Protein AF-A0A8X7V9G6-F1 (afdb_monomer_lite)

Radius of gyration: 21.48 Å; chains: 1; bounding box: 46×24×66 Å

Secondary structure (DSSP, 8-state):
--SS--TTTSPPPPSSHHHHHHHHHHHHHHHHHHHHHHHHHHHHHHHHIIIIIHHHTT--S---S----THHHHHHHHHHHHHHHHHHHHHHHHHHHHHHHHS---

Organism: Brassica carinata (NCBI:txid52824)

InterPro domains:
  IPR009606 DESIGUAL/Modifying wall lignin-1/2 [PF06749] (1-85)
  IPR052222 Arabidopsis DESIGUAL [PTHR31769] (1-98)

pLDDT: mean 74.67, std 14.12, range [49.25, 94.88]

Sequence (106 aa):
MVASRCFCCGKALNPGGSRACAIMLFLICWVFFLIAEICLLAASIRNAYHTKYRKMWNIDDPPSCEVIRKGVFAAGASFALFTAIVSQFYYVCYSRARDDYKNPPY

Foldseek 3Di:
DVPDDPCVPDDPQPPDPLVVVLVVLVVLLVVLLVLLVVLVVVLVVVQCCVPPVCVVVPPVPDPPPPNPPVVSNVSSVVSVVVSVVSVVVSVVSVVVSVVCVVPPDD

Structure (mmCIF, N/CA/C/O backbone):
data_AF-A0A8X7V9G6-F1
#
_entry.id   AF-A0A8X7V9G6-F1
#
loop_
_atom_site.group_PDB
_atom_site.id
_atom_site.type_symbol
_atom_site.label_atom_id
_atom_site.label_alt_id
_atom_site.label_comp_id
_atom_site.label_asym_id
_atom_site.label_entity_id
_atom_site.label_seq_id
_atom_site.pdbx_PDB_ins_code
_atom_site.Cartn_x
_atom_site.Cartn_y
_atom_site.Cartn_z
_atom_site.occupancy
_atom_site.B_iso_or_equiv
_atom_site.auth_seq_id
_atom_site.auth_comp_id
_atom_site.auth_asym_id
_atom_site.auth_atom_id
_atom_site.pdbx_PDB_model_num
ATOM 1 N N . MET A 1 1 ? -6.570 -4.1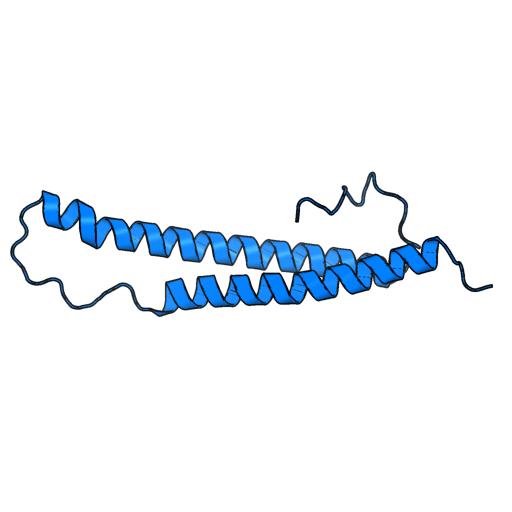07 -0.885 1.00 57.84 1 MET A N 1
ATOM 2 C CA . MET A 1 1 ? -7.355 -3.570 0.253 1.00 57.84 1 MET A CA 1
ATOM 3 C C . MET A 1 1 ? -8.724 -3.051 -0.198 1.00 57.84 1 MET A C 1
ATOM 5 O O . MET A 1 1 ? -9.042 -1.886 -0.023 1.00 57.84 1 MET A O 1
ATOM 9 N N . VAL A 1 2 ? -9.550 -3.925 -0.785 1.00 54.91 2 VAL A N 1
ATOM 10 C CA . VAL A 1 2 ? -10.904 -3.571 -1.271 1.00 54.91 2 VAL A CA 1
ATOM 11 C C . VAL A 1 2 ? -11.953 -3.664 -0.149 1.00 54.91 2 VAL A C 1
ATOM 13 O O . VAL A 1 2 ? -13.008 -3.046 -0.219 1.00 54.91 2 VAL A O 1
ATOM 16 N N . ALA A 1 3 ? -11.644 -4.394 0.929 1.00 52.50 3 ALA A N 1
ATOM 17 C CA . ALA A 1 3 ? -12.565 -4.628 2.041 1.00 52.50 3 ALA A CA 1
ATOM 18 C C . ALA A 1 3 ? -12.705 -3.439 3.015 1.00 52.50 3 ALA A C 1
ATOM 20 O O . ALA A 1 3 ? -13.695 -3.355 3.743 1.00 52.50 3 ALA A O 1
ATOM 21 N N . SER A 1 4 ? -11.746 -2.511 3.047 1.00 57.53 4 SER A N 1
ATOM 22 C CA . SER A 1 4 ? -11.809 -1.331 3.912 1.00 57.53 4 SER A CA 1
ATOM 23 C C . SER A 1 4 ? -12.680 -0.253 3.258 1.00 57.53 4 SER A C 1
ATOM 25 O O . SER A 1 4 ? -12.252 0.406 2.312 1.00 57.53 4 SER A O 1
ATOM 27 N N . ARG A 1 5 ? -13.913 -0.068 3.749 1.00 59.81 5 ARG A N 1
ATOM 28 C CA . ARG A 1 5 ? -14.764 1.090 3.401 1.00 59.81 5 ARG A CA 1
ATOM 29 C C . ARG A 1 5 ? -14.019 2.391 3.742 1.00 59.81 5 ARG A C 1
ATOM 31 O O . ARG A 1 5 ? -13.227 2.400 4.684 1.00 59.81 5 ARG A O 1
ATOM 38 N N . CYS A 1 6 ? -14.297 3.488 3.029 1.00 58.19 6 CYS A N 1
ATOM 39 C CA . CYS A 1 6 ? -13.745 4.808 3.356 1.00 58.19 6 CYS A CA 1
ATOM 40 C C . CYS A 1 6 ? -13.912 5.096 4.855 1.00 58.19 6 CYS A C 1
ATOM 42 O O . CYS A 1 6 ? -15.036 5.083 5.357 1.00 58.19 6 CYS A O 1
ATOM 44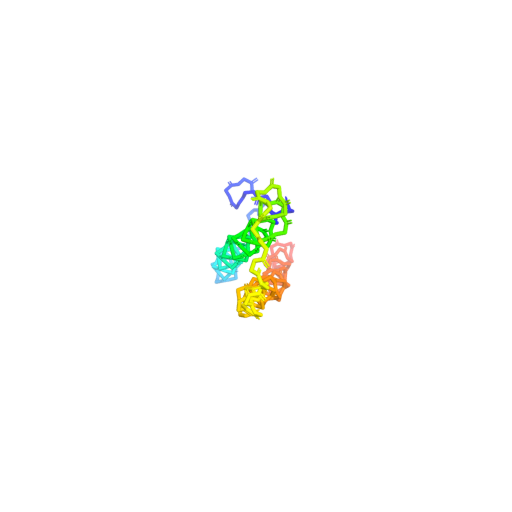 N N . PHE A 1 7 ? -12.819 5.409 5.557 1.00 58.38 7 PHE A N 1
ATOM 45 C CA . PHE A 1 7 ? -12.861 5.797 6.974 1.00 58.38 7 PHE A CA 1
ATOM 46 C C . PHE A 1 7 ? -13.700 7.070 7.227 1.00 58.38 7 PHE A C 1
ATOM 48 O O . PHE A 1 7 ? -14.035 7.345 8.376 1.00 58.38 7 PHE A O 1
ATOM 55 N N . CYS A 1 8 ? -14.063 7.814 6.169 1.00 53.97 8 CYS A N 1
ATOM 56 C CA . CYS A 1 8 ? -15.009 8.938 6.195 1.00 53.97 8 CYS A CA 1
ATOM 57 C C . CYS A 1 8 ? -16.494 8.534 6.092 1.00 53.97 8 CYS A C 1
ATOM 59 O O . CYS A 1 8 ? -17.345 9.316 6.494 1.00 53.97 8 CYS A O 1
ATOM 61 N N . CYS A 1 9 ? -16.825 7.349 5.562 1.00 49.25 9 CYS A N 1
ATOM 62 C CA . CYS A 1 9 ? -18.214 6.904 5.326 1.00 49.25 9 CYS A CA 1
ATOM 63 C C . CYS A 1 9 ? -18.540 5.540 5.971 1.00 49.25 9 CYS A C 1
ATOM 65 O O . CYS A 1 9 ? -19.606 4.974 5.733 1.00 49.25 9 CYS A O 1
ATOM 67 N N . GLY A 1 10 ? -17.608 4.964 6.736 1.00 57.88 10 GLY A N 1
ATOM 68 C CA . GLY A 1 10 ? -17.795 3.725 7.495 1.00 57.88 10 GLY A CA 1
ATOM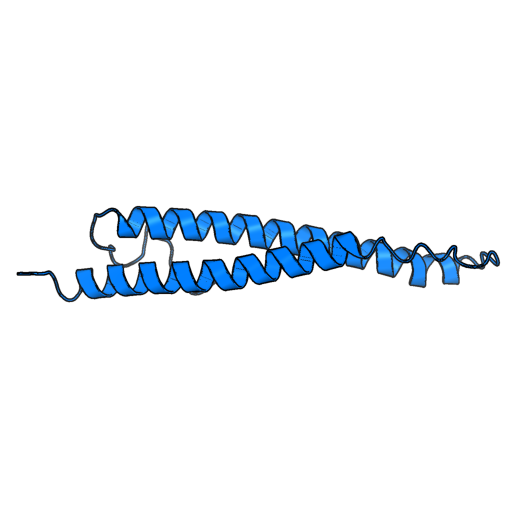 69 C C . GLY A 1 10 ? -18.325 3.980 8.908 1.00 57.88 10 GLY A C 1
ATOM 70 O O . GLY A 1 10 ? -18.243 5.099 9.409 1.00 57.88 10 GLY A O 1
ATOM 71 N N . LYS A 1 11 ? -18.847 2.933 9.572 1.00 54.69 11 LYS A N 1
ATOM 72 C CA . LYS A 1 11 ? -19.225 3.004 10.996 1.00 54.69 11 LYS A CA 1
ATOM 73 C C . LYS A 1 11 ? -18.054 3.571 11.801 1.00 54.69 11 LYS A C 1
ATOM 75 O O . LYS A 1 11 ? -16.930 3.098 11.632 1.00 54.69 11 LYS A O 1
ATOM 80 N N . ALA A 1 12 ? -18.324 4.583 12.625 1.00 55.69 12 ALA A N 1
ATOM 81 C CA . ALA A 1 12 ? -17.308 5.242 13.431 1.00 55.69 12 ALA A CA 1
ATOM 82 C C . ALA A 1 12 ? -16.574 4.193 14.278 1.00 55.69 12 ALA A C 1
ATOM 84 O O . ALA A 1 12 ? -17.189 3.519 15.096 1.00 55.69 12 ALA A O 1
ATOM 85 N N . LEU A 1 13 ? -15.270 4.015 14.045 1.00 61.69 13 LEU A N 1
ATOM 86 C CA . LEU A 1 13 ? -14.413 3.346 15.022 1.00 61.69 13 LEU A CA 1
ATOM 87 C C . LEU A 1 13 ? -14.369 4.245 16.259 1.00 61.69 13 LEU A C 1
ATOM 89 O O . LEU A 1 13 ? -14.351 5.472 16.099 1.00 61.69 13 LEU A O 1
ATOM 93 N N . ASN A 1 14 ? -14.323 3.653 17.456 1.00 58.03 14 ASN A N 1
ATOM 94 C CA . ASN A 1 14 ? -14.215 4.430 18.688 1.00 58.03 14 ASN A CA 1
ATOM 95 C C . ASN A 1 14 ? -13.081 5.468 18.566 1.00 58.03 14 ASN A C 1
ATOM 97 O O . ASN A 1 14 ? -11.982 5.127 18.103 1.00 58.03 14 ASN A O 1
ATOM 101 N N . PRO A 1 15 ? -13.334 6.743 18.915 1.00 57.06 15 PRO A N 1
ATOM 102 C CA . PRO A 1 15 ? -12.304 7.769 18.897 1.00 57.06 15 PRO A CA 1
ATOM 103 C C . PRO A 1 15 ? -11.204 7.381 19.893 1.00 57.06 15 PRO A C 1
ATOM 105 O O . PRO A 1 15 ? -11.435 7.309 21.094 1.00 57.06 15 PRO A O 1
ATOM 108 N N . GLY A 1 16 ? -10.010 7.075 19.384 1.00 64.62 16 GLY A N 1
ATOM 109 C CA . GLY A 1 16 ? -8.885 6.622 20.198 1.00 64.62 16 GLY A CA 1
ATOM 110 C C . GLY A 1 16 ? -7.650 6.271 19.367 1.00 64.62 16 GLY A C 1
ATOM 111 O O . GLY A 1 16 ? -7.692 6.254 18.132 1.00 64.62 16 GLY A O 1
ATOM 112 N N . GLY A 1 17 ? -6.541 5.959 20.048 1.00 67.31 17 GLY A N 1
ATOM 113 C CA . GLY A 1 17 ? -5.247 5.646 19.419 1.00 67.31 17 GLY A CA 1
ATOM 114 C C . GLY A 1 17 ? -5.293 4.472 18.433 1.00 67.31 17 GLY A C 1
ATOM 115 O O . GLY A 1 17 ? -4.555 4.462 17.449 1.00 67.31 17 GLY A O 1
ATOM 116 N N . SER A 1 18 ? -6.227 3.532 18.620 1.00 67.94 18 SER A N 1
ATOM 117 C CA . SER A 1 18 ? -6.422 2.386 17.722 1.00 67.94 18 SER A CA 1
ATOM 118 C C . SER A 1 18 ? -6.857 2.805 16.307 1.00 67.94 18 SER A C 1
ATOM 120 O O . SER A 1 18 ? -6.392 2.238 15.317 1.00 67.94 18 SER A O 1
ATOM 122 N N . ARG A 1 19 ? -7.663 3.873 16.175 1.00 72.56 19 ARG A N 1
ATOM 123 C CA . ARG A 1 19 ? -8.051 4.426 14.866 1.00 72.56 19 ARG A CA 1
ATOM 124 C C . ARG A 1 19 ? -6.856 5.051 14.147 1.00 72.56 19 ARG A C 1
ATOM 126 O O . ARG A 1 19 ? -6.674 4.809 12.956 1.00 72.56 19 ARG A O 1
ATOM 133 N N . ALA A 1 20 ? -6.043 5.833 14.858 1.00 76.19 20 ALA A N 1
ATOM 134 C CA . ALA A 1 20 ? -4.830 6.429 14.297 1.00 76.19 20 ALA A CA 1
ATOM 135 C C . ALA A 1 20 ? -3.827 5.344 13.864 1.00 76.19 20 ALA A C 1
ATOM 137 O O . ALA A 1 20 ? -3.287 5.414 12.762 1.00 76.19 20 ALA A O 1
ATOM 138 N N . CYS A 1 21 ? -3.664 4.296 14.679 1.00 77.19 21 CYS A N 1
ATOM 139 C CA . CYS A 1 21 ? -2.842 3.130 14.359 1.00 77.19 21 CYS A CA 1
ATOM 140 C C . 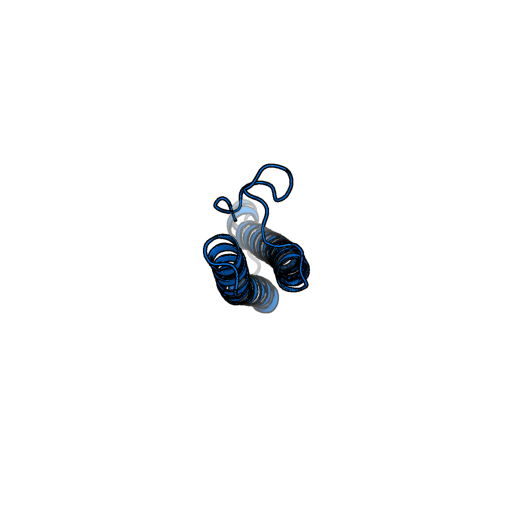CYS A 1 21 ? -3.333 2.413 13.090 1.00 77.19 21 CYS A C 1
ATOM 142 O O . CYS A 1 21 ? -2.549 2.174 12.174 1.00 77.19 21 CYS A O 1
ATOM 144 N N . ALA A 1 22 ? -4.639 2.145 12.977 1.00 76.81 22 ALA A N 1
ATOM 145 C CA . ALA A 1 22 ? -5.214 1.509 11.794 1.00 76.81 22 ALA A CA 1
ATOM 146 C C . ALA A 1 22 ? -5.023 2.355 10.521 1.00 76.81 22 ALA A C 1
ATOM 148 O O . ALA A 1 22 ? -4.694 1.809 9.470 1.00 76.81 22 ALA A O 1
ATOM 149 N N . ILE A 1 23 ? -5.185 3.681 10.599 1.00 80.62 23 ILE A N 1
ATOM 150 C CA . ILE A 1 23 ? -4.954 4.582 9.457 1.00 80.62 23 ILE A CA 1
ATOM 151 C C . ILE A 1 23 ? -3.471 4.592 9.064 1.00 80.62 23 ILE A C 1
ATOM 153 O O . ILE A 1 23 ? -3.154 4.483 7.882 1.00 80.62 23 ILE A O 1
ATOM 157 N N . MET A 1 24 ? -2.556 4.668 10.033 1.00 84.31 24 MET A N 1
ATOM 158 C CA . MET A 1 24 ? -1.117 4.641 9.764 1.00 84.31 24 MET A CA 1
ATOM 159 C C . MET A 1 24 ? -0.694 3.326 9.093 1.00 84.31 24 MET A C 1
ATOM 161 O O . MET A 1 24 ? -0.032 3.353 8.057 1.00 84.31 24 MET A O 1
ATOM 165 N N . LEU A 1 25 ? -1.131 2.181 9.628 1.00 84.94 25 LEU A N 1
ATOM 166 C CA . LEU A 1 25 ? -0.856 0.863 9.044 1.00 84.94 25 LEU A CA 1
ATOM 167 C C . LEU A 1 25 ? -1.452 0.726 7.639 1.00 84.94 25 LEU A C 1
ATOM 169 O O . LEU A 1 25 ? -0.819 0.151 6.756 1.00 84.94 25 LEU A O 1
ATOM 173 N N . PHE A 1 26 ? -2.639 1.292 7.406 1.00 84.06 26 PHE A N 1
ATOM 174 C CA . PHE A 1 26 ? -3.266 1.317 6.088 1.00 84.06 26 PHE A CA 1
ATOM 175 C C . PHE A 1 26 ? -2.418 2.085 5.066 1.00 84.06 26 PHE A C 1
ATOM 177 O O . PHE A 1 26 ? -2.175 1.580 3.970 1.00 84.06 26 PHE A O 1
ATOM 184 N N . LEU A 1 27 ? -1.933 3.278 5.424 1.00 87.50 27 LEU A N 1
ATOM 185 C CA . LEU A 1 27 ? -1.070 4.079 4.552 1.00 87.50 27 LEU A CA 1
ATOM 186 C C . LEU A 1 27 ? 0.259 3.369 4.263 1.00 87.50 27 LEU A C 1
ATOM 188 O O . LEU A 1 27 ? 0.668 3.294 3.107 1.00 87.50 27 LEU A O 1
ATOM 192 N N . ILE A 1 28 ? 0.896 2.787 5.283 1.00 88.50 28 ILE A N 1
ATOM 193 C CA . ILE A 1 28 ? 2.146 2.022 5.126 1.00 88.50 28 ILE A CA 1
ATOM 194 C C . ILE A 1 28 ? 1.944 0.830 4.182 1.00 88.50 28 ILE A C 1
ATOM 196 O O . ILE A 1 28 ? 2.754 0.601 3.285 1.00 88.50 28 ILE A O 1
ATOM 200 N N . CYS A 1 29 ? 0.841 0.100 4.345 1.00 88.81 29 CYS A N 1
ATOM 201 C CA . CYS A 1 29 ? 0.495 -1.037 3.497 1.00 88.81 29 CYS A CA 1
ATOM 202 C C . CYS A 1 29 ? 0.330 -0.615 2.025 1.00 88.81 29 CYS A C 1
ATOM 204 O O . CYS A 1 29 ? 0.833 -1.289 1.130 1.00 88.81 29 CYS A O 1
ATOM 206 N N . TRP A 1 30 ? -0.301 0.537 1.766 1.00 89.50 30 TRP A N 1
ATOM 207 C CA . TRP A 1 30 ? -0.401 1.100 0.415 1.00 89.50 30 TRP A CA 1
ATOM 208 C C . TRP A 1 30 ? 0.952 1.475 -0.182 1.00 89.50 30 TRP A C 1
ATOM 210 O O . TRP A 1 30 ? 1.199 1.180 -1.349 1.00 89.50 30 TRP A O 1
ATOM 220 N N . VAL A 1 31 ? 1.836 2.093 0.604 1.00 92.06 31 VAL A N 1
ATOM 221 C CA . VAL A 1 31 ? 3.183 2.449 0.140 1.00 92.06 31 VAL A CA 1
ATOM 222 C C . VAL A 1 31 ? 3.966 1.195 -0.253 1.00 92.06 31 VAL A C 1
ATOM 224 O O . VAL A 1 31 ? 4.510 1.142 -1.354 1.00 92.06 31 VAL A O 1
ATOM 227 N N . PHE A 1 32 ? 3.978 0.158 0.591 1.00 91.00 32 PHE A N 1
ATOM 228 C CA . PHE A 1 32 ? 4.661 -1.100 0.268 1.00 91.00 32 PHE A CA 1
ATOM 229 C C . PHE A 1 32 ? 4.063 -1.804 -0.948 1.00 91.00 32 PHE A C 1
ATOM 231 O O . PHE A 1 32 ? 4.816 -2.299 -1.786 1.00 91.00 32 PHE A O 1
ATOM 238 N N . PHE A 1 33 ? 2.737 -1.790 -1.091 1.00 90.19 33 PHE A N 1
ATOM 239 C CA . PHE A 1 33 ? 2.065 -2.372 -2.247 1.00 90.19 33 PHE A CA 1
ATOM 240 C C . PHE A 1 33 ? 2.466 -1.676 -3.555 1.00 90.19 33 PHE A C 1
ATOM 242 O O . PHE A 1 33 ? 2.840 -2.343 -4.515 1.00 90.19 33 PHE A O 1
ATOM 249 N N . LEU A 1 34 ? 2.458 -0.338 -3.585 1.00 93.31 34 LEU A N 1
ATOM 250 C CA . LEU A 1 34 ? 2.854 0.426 -4.773 1.00 93.31 34 LEU A CA 1
ATOM 251 C C . LEU A 1 34 ? 4.322 0.187 -5.144 1.00 93.31 34 LEU A C 1
ATOM 253 O O . LEU A 1 34 ? 4.636 0.020 -6.321 1.00 93.31 34 LEU A O 1
ATOM 257 N N . ILE A 1 35 ? 5.216 0.128 -4.153 1.00 92.50 35 ILE A N 1
ATOM 258 C CA . ILE A 1 35 ? 6.631 -0.191 -4.385 1.00 92.50 35 ILE A CA 1
ATOM 259 C C . ILE A 1 35 ? 6.770 -1.602 -4.969 1.00 92.50 35 ILE A C 1
ATOM 261 O O . ILE A 1 35 ? 7.485 -1.780 -5.955 1.00 92.50 35 ILE A O 1
ATOM 265 N N . ALA A 1 36 ? 6.070 -2.591 -4.404 1.00 93.50 36 ALA A N 1
ATOM 266 C CA . ALA A 1 36 ? 6.101 -3.968 -4.888 1.00 93.50 36 ALA A CA 1
ATOM 267 C C . ALA A 1 36 ? 5.649 -4.065 -6.353 1.00 93.50 36 ALA A C 1
ATOM 269 O O . ALA A 1 36 ? 6.373 -4.624 -7.176 1.00 93.50 36 ALA A O 1
ATOM 270 N N . GLU A 1 37 ? 4.507 -3.461 -6.691 1.00 92.94 37 GLU A N 1
ATOM 271 C CA . GLU A 1 37 ? 3.967 -3.434 -8.054 1.00 92.94 37 GLU A CA 1
ATOM 272 C C . GLU A 1 37 ? 4.942 -2.773 -9.037 1.00 92.94 37 GLU A C 1
ATOM 274 O O . GLU A 1 37 ? 5.249 -3.350 -10.078 1.00 92.94 37 GLU A O 1
ATOM 279 N N . ILE A 1 38 ? 5.507 -1.607 -8.699 1.00 93.38 38 ILE A N 1
ATOM 280 C CA . ILE A 1 38 ? 6.473 -0.911 -9.565 1.00 93.38 38 ILE A CA 1
ATOM 281 C C . ILE A 1 38 ? 7.734 -1.762 -9.770 1.00 93.38 38 ILE A C 1
ATOM 283 O O . ILE A 1 38 ? 8.204 -1.898 -10.902 1.00 93.38 38 ILE A O 1
ATOM 287 N N . CYS A 1 39 ? 8.278 -2.365 -8.706 1.00 91.00 39 CYS A N 1
ATOM 288 C CA . CYS A 1 39 ? 9.446 -3.240 -8.799 1.00 91.00 39 CYS A CA 1
ATOM 289 C C . CYS A 1 39 ? 9.167 -4.474 -9.668 1.00 91.00 39 CYS A C 1
ATOM 291 O O . CYS A 1 39 ? 9.981 -4.801 -10.533 1.00 91.00 39 CYS A O 1
ATOM 293 N N . LEU A 1 40 ? 8.023 -5.137 -9.481 1.00 89.81 40 LEU A N 1
ATOM 294 C CA . LEU A 1 40 ? 7.641 -6.327 -10.245 1.00 89.81 40 LEU A CA 1
ATOM 295 C C . LEU A 1 40 ? 7.345 -5.994 -11.712 1.00 89.81 40 LEU A C 1
ATOM 297 O O . LEU A 1 40 ? 7.818 -6.704 -12.601 1.00 89.81 40 LEU A O 1
ATOM 301 N N . LEU A 1 41 ? 6.644 -4.890 -11.988 1.00 90.50 41 LEU A N 1
ATOM 302 C CA . LEU A 1 41 ? 6.392 -4.410 -13.347 1.00 90.50 41 LEU A CA 1
ATOM 303 C C . LEU A 1 41 ? 7.701 -4.074 -14.058 1.00 90.50 41 LEU A C 1
ATOM 305 O O . LEU A 1 41 ? 7.948 -4.587 -15.150 1.00 90.50 41 LEU A O 1
ATOM 309 N N . ALA A 1 42 ? 8.580 -3.293 -13.425 1.00 87.31 42 ALA A N 1
ATOM 310 C CA . ALA A 1 42 ? 9.884 -2.951 -13.985 1.00 87.31 42 ALA A CA 1
ATOM 311 C C . ALA A 1 42 ? 10.732 -4.202 -14.267 1.00 87.31 42 ALA A C 1
ATOM 313 O O . ALA A 1 42 ? 11.384 -4.290 -15.312 1.00 87.31 42 ALA A O 1
ATOM 314 N N . ALA A 1 43 ? 10.697 -5.184 -13.365 1.00 84.44 43 ALA A N 1
ATOM 315 C CA . ALA A 1 43 ? 11.402 -6.445 -13.539 1.00 84.44 43 ALA A CA 1
ATOM 316 C C . ALA A 1 43 ? 10.810 -7.285 -14.688 1.00 84.44 43 ALA A C 1
ATOM 318 O O . ALA A 1 43 ? 11.562 -7.817 -15.506 1.00 84.44 43 ALA A O 1
ATOM 319 N N . SER A 1 44 ? 9.480 -7.343 -14.816 1.00 84.25 44 SER A N 1
ATOM 320 C CA . SER A 1 44 ? 8.793 -8.066 -15.895 1.00 84.25 44 SER A CA 1
ATOM 321 C C . S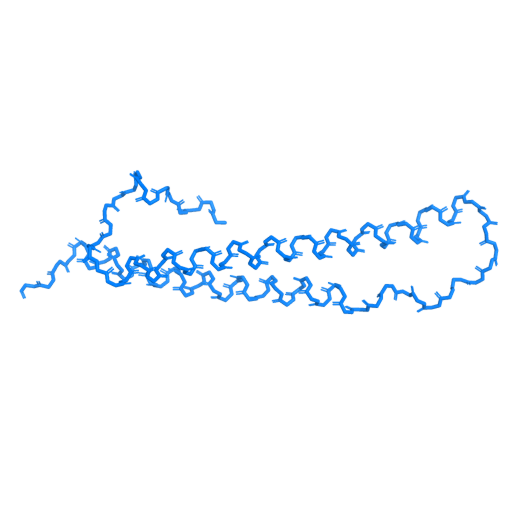ER A 1 44 ? 9.060 -7.459 -17.277 1.00 84.25 44 SER A C 1
ATOM 323 O O . SER A 1 44 ? 9.377 -8.186 -18.219 1.00 84.25 44 SER A O 1
ATOM 325 N N . ILE A 1 45 ? 9.013 -6.127 -17.387 1.00 82.94 45 ILE A N 1
ATOM 326 C CA . ILE A 1 45 ? 9.223 -5.389 -18.633 1.00 82.94 45 ILE A CA 1
ATOM 327 C C . ILE A 1 45 ? 10.643 -5.632 -19.134 1.00 82.94 45 ILE A C 1
ATOM 329 O O . ILE A 1 45 ? 10.844 -6.023 -20.284 1.00 82.94 45 ILE A O 1
ATOM 333 N N . ARG A 1 46 ? 11.640 -5.482 -18.255 1.00 74.56 46 ARG A N 1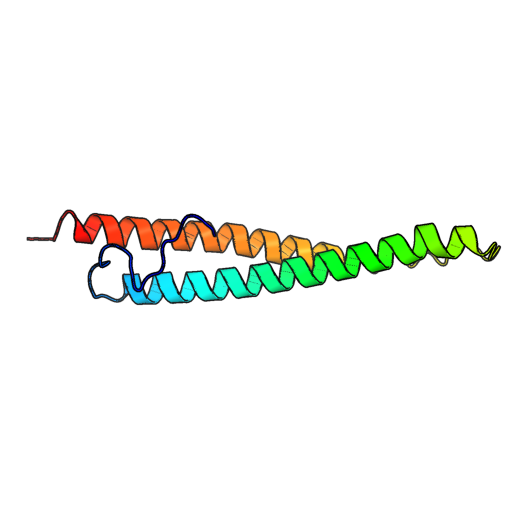
ATOM 334 C CA . ARG A 1 46 ? 13.031 -5.784 -18.605 1.00 74.56 46 ARG A CA 1
ATOM 335 C C . ARG A 1 46 ? 13.187 -7.254 -19.015 1.00 74.56 46 ARG A C 1
ATOM 337 O O . ARG A 1 46 ? 13.892 -7.532 -19.980 1.00 74.56 46 ARG A O 1
ATOM 344 N N . ASN A 1 47 ? 12.496 -8.189 -18.355 1.00 73.06 47 ASN A N 1
ATOM 345 C CA . ASN A 1 47 ? 12.588 -9.620 -18.674 1.00 73.06 47 ASN A CA 1
ATOM 346 C C . ASN A 1 47 ? 12.016 -9.936 -20.071 1.00 73.06 47 ASN A C 1
ATOM 348 O O . ASN A 1 47 ? 12.584 -10.726 -20.829 1.00 73.06 47 ASN A O 1
ATOM 352 N N . ALA A 1 48 ? 10.924 -9.269 -20.449 1.00 69.62 48 ALA A N 1
ATOM 353 C CA . ALA A 1 48 ? 10.326 -9.372 -21.777 1.00 69.62 48 ALA A CA 1
ATOM 354 C C . ALA A 1 48 ? 11.193 -8.720 -22.870 1.00 69.62 48 ALA A C 1
ATOM 356 O O . ALA A 1 48 ? 11.309 -9.266 -23.969 1.00 69.62 48 ALA A O 1
ATOM 357 N N . TYR A 1 49 ? 11.857 -7.595 -22.580 1.00 64.19 49 TYR A N 1
ATOM 358 C CA . TYR A 1 49 ? 12.772 -6.954 -23.531 1.00 64.19 49 TYR A CA 1
ATOM 359 C C . TYR A 1 49 ? 13.958 -7.852 -23.906 1.00 64.19 49 TYR A C 1
ATOM 361 O O . TYR A 1 49 ? 14.280 -7.977 -25.090 1.00 64.19 49 TYR A O 1
ATOM 369 N N . HIS A 1 50 ? 14.560 -8.541 -22.933 1.00 62.03 50 HIS A N 1
ATOM 370 C CA . HIS A 1 50 ? 15.675 -9.458 -23.197 1.00 62.03 50 HIS A CA 1
ATOM 371 C C . HIS A 1 50 ? 15.270 -10.700 -24.006 1.00 62.03 50 HIS A C 1
ATOM 373 O O . HIS A 1 50 ? 16.084 -11.214 -24.769 1.00 62.03 50 HIS A O 1
ATOM 379 N N . THR A 1 51 ? 14.029 -11.176 -23.873 1.00 63.97 51 THR A N 1
ATOM 380 C CA . THR A 1 51 ? 13.575 -12.432 -24.495 1.00 63.97 51 THR A CA 1
ATOM 381 C C . THR A 1 51 ? 12.869 -12.241 -25.837 1.00 63.97 51 THR A C 1
ATOM 383 O O . THR A 1 51 ? 13.089 -13.039 -26.745 1.00 63.97 51 THR A O 1
ATOM 386 N N . LYS A 1 52 ? 12.033 -11.203 -25.990 1.00 58.78 52 LYS A N 1
ATOM 387 C CA . LYS A 1 52 ? 11.194 -11.010 -27.186 1.00 58.78 52 LYS A CA 1
ATOM 388 C C . LYS A 1 52 ? 11.832 -10.109 -28.240 1.00 58.78 52 LYS A C 1
ATOM 390 O O . LYS A 1 52 ? 11.786 -10.439 -29.418 1.00 58.78 52 LYS A O 1
ATOM 395 N N . TYR A 1 53 ? 12.433 -8.990 -27.830 1.00 55.97 53 TYR A N 1
ATOM 396 C CA . TYR A 1 53 ? 13.004 -8.035 -28.784 1.00 55.97 53 TYR A CA 1
ATOM 397 C C . TYR A 1 53 ? 14.342 -8.546 -29.323 1.00 55.97 53 TYR A C 1
ATOM 399 O O . TYR A 1 53 ? 14.496 -8.642 -30.531 1.00 55.97 53 TYR A O 1
ATOM 407 N N . ARG A 1 54 ? 15.270 -9.004 -28.472 1.00 58.84 54 ARG A N 1
ATOM 408 C CA . ARG A 1 54 ? 16.586 -9.501 -28.933 1.00 58.84 54 ARG A CA 1
ATOM 409 C C . ARG A 1 54 ? 16.495 -10.664 -29.936 1.00 58.84 54 ARG A C 1
ATOM 411 O O . ARG A 1 54 ? 17.239 -10.679 -30.908 1.00 58.84 54 ARG A O 1
ATOM 418 N N . LYS A 1 55 ? 15.548 -11.590 -29.738 1.00 58.53 55 LYS A N 1
ATOM 419 C CA . LYS A 1 55 ? 15.296 -12.730 -30.642 1.00 58.53 55 LYS A CA 1
ATOM 420 C C . LYS A 1 55 ? 14.686 -12.315 -31.987 1.00 58.53 55 LYS A C 1
ATOM 422 O O . LYS A 1 55 ? 14.870 -13.015 -32.970 1.00 58.53 55 LYS A O 1
ATOM 427 N N . MET A 1 56 ? 13.954 -11.199 -32.026 1.00 60.06 56 MET A N 1
ATOM 428 C CA . MET A 1 56 ? 13.333 -10.667 -33.244 1.00 60.06 56 MET A CA 1
ATOM 429 C C . MET A 1 56 ? 14.337 -9.922 -34.141 1.00 60.06 56 MET A C 1
ATOM 431 O O . MET A 1 56 ? 14.119 -9.843 -35.344 1.00 60.06 56 MET A O 1
ATOM 435 N N . TRP A 1 57 ? 15.437 -9.410 -33.575 1.00 61.59 57 TRP A N 1
ATOM 436 C CA . TRP A 1 57 ? 16.461 -8.640 -34.296 1.00 61.59 57 TRP A CA 1
ATOM 437 C C . TRP A 1 57 ? 17.714 -9.453 -34.700 1.00 61.59 57 TRP A C 1
ATOM 439 O O . TRP A 1 57 ? 18.682 -8.836 -35.125 1.00 61.59 57 TRP A O 1
ATOM 449 N N . ASN A 1 58 ? 17.722 -10.795 -34.584 1.00 58.03 58 ASN A N 1
ATOM 450 C CA . ASN A 1 58 ? 18.846 -11.680 -34.980 1.00 58.03 58 ASN A CA 1
ATOM 451 C C . ASN A 1 58 ? 20.243 -11.182 -34.537 1.00 58.03 58 ASN A C 1
ATOM 453 O O . ASN A 1 58 ? 21.201 -11.185 -35.302 1.00 58.03 58 ASN A O 1
ATOM 457 N N . ILE A 1 59 ? 20.361 -10.719 -33.291 1.00 65.31 59 ILE A N 1
ATOM 458 C CA . ILE A 1 59 ? 21.658 -10.367 -32.703 1.00 65.31 59 ILE A CA 1
ATOM 459 C C . ILE A 1 59 ? 22.278 -11.669 -32.171 1.00 65.31 59 ILE A C 1
ATOM 461 O O . ILE A 1 59 ? 21.832 -12.170 -31.138 1.00 65.31 59 ILE A O 1
ATOM 465 N N . ASP A 1 60 ? 23.257 -12.218 -32.900 1.00 59.19 60 ASP A N 1
ATOM 466 C CA . ASP A 1 60 ? 23.926 -13.514 -32.655 1.00 59.19 60 ASP A CA 1
ATOM 467 C C . ASP A 1 60 ? 24.949 -13.511 -31.497 1.00 59.19 60 ASP A C 1
ATOM 469 O O . ASP A 1 60 ? 25.559 -14.540 -31.198 1.00 59.19 60 ASP A O 1
ATOM 473 N N . ASP A 1 61 ? 25.138 -12.388 -30.799 1.00 61.59 61 ASP A N 1
ATOM 474 C CA . ASP A 1 61 ? 25.998 -12.356 -29.615 1.00 61.59 61 ASP A CA 1
ATOM 475 C C . ASP A 1 61 ? 25.363 -13.147 -28.457 1.00 61.59 61 ASP A C 1
ATOM 477 O O . ASP A 1 61 ? 24.185 -12.923 -28.127 1.00 61.59 61 ASP A O 1
ATOM 481 N N . PRO A 1 62 ? 26.119 -14.041 -27.782 1.00 59.12 62 PRO A N 1
ATOM 482 C CA . PRO A 1 62 ? 25.596 -14.795 -26.654 1.00 59.12 62 PRO A CA 1
ATOM 483 C C . PRO A 1 62 ? 25.039 -13.809 -25.622 1.00 59.12 62 PRO A C 1
ATOM 485 O O . PRO A 1 62 ? 25.690 -12.802 -25.316 1.00 59.12 62 PRO A O 1
ATOM 488 N N . PRO A 1 63 ? 23.826 -14.034 -25.083 1.00 58.75 63 PRO A N 1
ATOM 489 C CA . PRO A 1 63 ? 23.309 -13.162 -24.046 1.00 58.75 63 PRO A CA 1
ATOM 490 C C . PRO A 1 63 ? 24.312 -13.180 -22.894 1.00 58.75 63 PRO A C 1
ATOM 492 O O . PRO A 1 63 ? 24.508 -14.219 -22.267 1.00 58.75 63 PRO A O 1
ATOM 495 N N . SER A 1 64 ? 24.962 -12.040 -22.626 1.00 53.56 64 SER A N 1
ATOM 496 C CA . SER A 1 64 ? 25.677 -11.840 -21.366 1.00 53.56 64 SER A CA 1
ATOM 497 C C . SER A 1 64 ? 24.731 -12.300 -20.262 1.00 53.56 64 SER A C 1
ATOM 499 O O . SER A 1 64 ? 23.579 -11.856 -20.223 1.00 53.56 64 SER A O 1
ATOM 501 N N . CYS A 1 65 ? 25.179 -13.222 -19.410 1.00 56.56 65 CYS A N 1
ATOM 502 C CA . CYS A 1 65 ? 24.405 -13.826 -18.322 1.00 56.56 65 CYS A CA 1
ATOM 503 C C . CYS A 1 65 ? 23.958 -12.817 -17.239 1.00 56.56 65 CYS A C 1
ATOM 505 O O . CYS A 1 65 ? 23.640 -13.205 -16.116 1.00 56.56 65 CYS A O 1
ATOM 507 N N . GLU A 1 66 ? 23.870 -11.529 -17.563 1.00 53.69 66 GLU A N 1
ATOM 508 C CA . GLU A 1 66 ? 23.047 -10.532 -16.892 1.00 53.69 66 GLU A CA 1
ATOM 509 C C . GLU A 1 66 ? 21.562 -10.780 -17.196 1.00 53.69 66 GLU A C 1
ATOM 511 O O . GLU A 1 66 ? 20.830 -9.935 -17.712 1.00 53.69 66 GLU A O 1
ATOM 516 N N . VAL A 1 67 ? 21.071 -11.958 -16.803 1.00 55.94 67 VAL A N 1
ATOM 517 C CA . VAL A 1 67 ? 19.686 -12.040 -16.342 1.00 55.94 67 VAL A CA 1
ATOM 518 C C . VAL A 1 67 ? 19.534 -10.961 -15.271 1.00 55.94 67 VAL A C 1
ATOM 520 O O . VAL A 1 67 ? 20.384 -10.855 -14.384 1.00 55.94 67 VAL A O 1
ATOM 523 N N . ILE A 1 68 ? 18.516 -10.108 -15.406 1.00 53.66 68 ILE A N 1
ATOM 524 C CA . ILE A 1 68 ? 18.242 -8.965 -14.522 1.00 53.66 68 ILE A CA 1
ATOM 525 C C . ILE A 1 68 ? 18.641 -9.315 -13.098 1.00 53.66 68 ILE A C 1
ATOM 527 O O . ILE A 1 68 ? 18.169 -10.320 -12.561 1.00 53.66 68 ILE A O 1
ATOM 531 N N . ARG A 1 69 ? 19.529 -8.502 -12.512 1.00 57.69 69 ARG A N 1
ATOM 532 C CA . ARG A 1 69 ? 20.045 -8.682 -11.153 1.00 57.69 69 ARG A CA 1
ATOM 533 C C . ARG A 1 69 ? 18.881 -9.119 -10.266 1.00 57.69 69 ARG A C 1
ATOM 535 O O . ARG A 1 69 ? 17.947 -8.339 -10.064 1.00 57.69 69 ARG A O 1
ATOM 542 N N . LYS A 1 70 ? 18.927 -10.371 -9.780 1.00 61.84 70 LYS A N 1
ATOM 543 C CA . LYS A 1 70 ? 17.861 -11.056 -9.012 1.00 61.84 70 LYS A CA 1
ATOM 544 C C . LYS A 1 70 ? 17.243 -10.175 -7.913 1.00 61.84 70 LYS A C 1
ATOM 546 O O . LYS A 1 70 ? 16.111 -10.396 -7.502 1.00 61.84 70 LYS A O 1
ATOM 551 N N . GLY A 1 71 ? 17.976 -9.147 -7.487 1.00 73.75 71 GLY A N 1
ATOM 552 C CA . GLY A 1 71 ? 17.557 -8.094 -6.576 1.00 73.75 71 GLY A CA 1
ATOM 553 C C . GLY A 1 71 ? 16.228 -7.404 -6.897 1.00 73.75 71 GLY A C 1
ATOM 554 O O . GLY A 1 71 ? 15.476 -7.210 -5.957 1.00 73.75 71 GLY A O 1
ATOM 555 N N . VAL A 1 72 ? 15.877 -7.051 -8.145 1.00 83.19 72 VAL A N 1
ATOM 556 C CA . VAL A 1 72 ? 14.628 -6.270 -8.375 1.00 83.19 72 VAL A CA 1
ATOM 557 C C . VAL A 1 72 ? 13.373 -7.135 -8.206 1.00 83.19 72 VAL A C 1
ATOM 559 O O . VAL A 1 72 ? 12.414 -6.706 -7.568 1.00 83.19 72 VAL A O 1
ATOM 562 N N . PHE A 1 73 ? 13.403 -8.380 -8.693 1.00 86.38 73 PHE A N 1
ATOM 563 C CA . PHE A 1 73 ? 12.346 -9.358 -8.412 1.00 86.38 73 PHE A CA 1
ATOM 564 C C . PHE A 1 73 ? 12.290 -9.710 -6.922 1.00 86.38 73 PHE A C 1
ATOM 566 O O . PHE A 1 73 ? 11.207 -9.747 -6.347 1.00 86.38 73 PHE A O 1
ATOM 573 N N . ALA A 1 74 ? 13.446 -9.920 -6.284 1.00 88.94 74 ALA A N 1
ATOM 574 C CA . ALA A 1 74 ? 13.513 -10.217 -4.855 1.00 88.94 74 ALA A CA 1
ATOM 575 C C . ALA A 1 74 ? 13.000 -9.054 -3.989 1.00 88.94 74 ALA A C 1
ATOM 577 O O . ALA A 1 74 ? 12.304 -9.296 -3.009 1.00 88.94 74 ALA A O 1
ATOM 578 N N . ALA A 1 75 ? 13.290 -7.807 -4.367 1.00 90.25 75 ALA A N 1
ATOM 579 C CA . ALA A 1 75 ? 12.775 -6.614 -3.703 1.00 90.25 75 ALA A CA 1
ATOM 580 C C . ALA A 1 75 ? 11.257 -6.487 -3.881 1.00 90.25 75 ALA A C 1
ATOM 582 O O . ALA A 1 75 ? 10.541 -6.276 -2.910 1.00 90.25 75 ALA A O 1
ATOM 583 N N . GLY A 1 76 ? 10.743 -6.683 -5.100 1.00 91.31 76 GLY A N 1
ATOM 584 C CA . GLY A 1 76 ? 9.297 -6.711 -5.335 1.00 91.31 76 GLY A CA 1
ATOM 585 C C . GLY A 1 76 ? 8.594 -7.779 -4.489 1.00 91.31 76 GLY A C 1
ATOM 586 O O . GLY A 1 76 ? 7.594 -7.497 -3.832 1.00 91.31 76 GLY A O 1
ATOM 587 N N . ALA A 1 77 ? 9.168 -8.985 -4.426 1.00 92.88 77 ALA A N 1
ATOM 588 C CA . ALA A 1 77 ? 8.655 -10.075 -3.602 1.00 92.88 77 ALA A CA 1
ATOM 589 C C . ALA A 1 77 ? 8.724 -9.770 -2.094 1.00 92.88 77 ALA A C 1
ATOM 591 O O . ALA A 1 77 ? 7.772 -10.061 -1.372 1.00 92.88 77 ALA A O 1
ATOM 592 N N . SER A 1 78 ? 9.806 -9.159 -1.600 1.00 94.88 78 SER A N 1
ATOM 593 C CA . SER A 1 78 ? 9.933 -8.821 -0.177 1.00 94.88 78 SER A CA 1
ATOM 594 C C . SER A 1 78 ? 8.947 -7.732 0.248 1.00 94.88 78 SER A C 1
ATOM 596 O O . SER A 1 78 ? 8.291 -7.882 1.278 1.00 94.88 78 SER A O 1
ATOM 598 N N . PHE A 1 79 ? 8.756 -6.683 -0.558 1.00 93.56 79 PHE A N 1
ATOM 599 C CA . PHE A 1 79 ? 7.741 -5.659 -0.287 1.00 93.56 79 PHE A CA 1
ATOM 600 C C . PHE A 1 79 ? 6.316 -6.217 -0.366 1.00 93.56 79 PHE A C 1
ATOM 602 O O . PHE A 1 79 ? 5.469 -5.828 0.441 1.00 93.56 79 PHE A O 1
ATOM 609 N N . ALA A 1 80 ? 6.051 -7.179 -1.256 1.00 93.81 80 ALA A N 1
ATOM 610 C CA . ALA A 1 80 ? 4.776 -7.892 -1.276 1.00 93.81 80 ALA A CA 1
ATOM 611 C C . ALA A 1 80 ? 4.549 -8.695 0.021 1.00 93.81 80 ALA A C 1
ATOM 613 O O . ALA A 1 80 ? 3.466 -8.625 0.606 1.00 93.81 80 ALA A O 1
ATOM 614 N N . LEU A 1 81 ? 5.575 -9.392 0.529 1.00 94.44 81 LEU A N 1
ATOM 615 C CA . LEU A 1 81 ? 5.493 -10.093 1.816 1.00 94.44 81 LEU A CA 1
ATOM 616 C C . LEU A 1 81 ? 5.279 -9.130 2.989 1.00 94.44 81 LEU A C 1
ATOM 618 O O . LEU A 1 81 ? 4.415 -9.377 3.829 1.00 94.44 81 LEU A O 1
ATOM 622 N N . PHE A 1 82 ? 6.000 -8.009 3.038 1.00 92.94 82 PHE A N 1
ATOM 623 C CA . PHE A 1 82 ? 5.780 -6.996 4.074 1.00 92.94 82 PHE A CA 1
ATOM 624 C C . PHE A 1 82 ? 4.378 -6.398 4.008 1.00 92.94 82 PHE A C 1
ATOM 626 O O . PHE A 1 82 ? 3.747 -6.217 5.046 1.00 92.94 82 PHE A O 1
ATOM 633 N N . THR A 1 83 ? 3.850 -6.164 2.806 1.00 92.75 83 THR A N 1
ATOM 634 C CA . THR A 1 83 ? 2.458 -5.739 2.610 1.00 92.75 83 THR A CA 1
ATOM 635 C C . THR A 1 83 ? 1.491 -6.759 3.218 1.00 92.75 83 THR A C 1
ATOM 637 O O . THR A 1 83 ? 0.592 -6.379 3.968 1.00 92.75 83 THR A O 1
ATOM 640 N N . ALA A 1 84 ? 1.696 -8.057 2.966 1.00 90.94 84 ALA A N 1
ATOM 641 C CA . ALA A 1 84 ? 0.861 -9.116 3.532 1.00 90.94 84 ALA A CA 1
ATOM 642 C C . ALA A 1 84 ? 0.912 -9.132 5.071 1.00 90.94 84 ALA A C 1
ATOM 644 O O . ALA A 1 84 ? -0.136 -9.146 5.718 1.00 90.94 84 ALA A O 1
ATOM 645 N N . ILE A 1 85 ? 2.106 -9.037 5.659 1.00 92.94 85 ILE A N 1
ATOM 646 C CA . ILE A 1 85 ? 2.300 -9.003 7.116 1.00 92.94 85 ILE A CA 1
ATOM 647 C C . ILE A 1 85 ? 1.616 -7.772 7.733 1.00 92.94 85 ILE A C 1
ATOM 649 O O . ILE A 1 85 ? 0.798 -7.898 8.645 1.00 92.94 85 ILE A O 1
ATOM 653 N N . VAL A 1 86 ? 1.886 -6.572 7.211 1.00 89.88 86 VAL A N 1
ATOM 654 C CA . VAL A 1 86 ? 1.290 -5.320 7.711 1.00 89.88 86 VAL A CA 1
ATOM 655 C C . VAL A 1 86 ? -0.233 -5.333 7.563 1.00 89.88 86 VAL A C 1
ATOM 657 O O . VAL A 1 86 ? -0.937 -4.834 8.441 1.00 89.88 86 VAL A O 1
ATOM 660 N N . SER A 1 87 ? -0.765 -5.954 6.506 1.00 87.31 87 SER A N 1
ATOM 661 C CA . SER A 1 87 ? -2.212 -6.082 6.309 1.00 87.31 87 SER A CA 1
ATOM 662 C C . SER A 1 87 ? -2.901 -6.917 7.397 1.00 87.31 87 SER A C 1
ATOM 664 O O . SER A 1 87 ? -4.021 -6.592 7.793 1.00 87.31 87 SER A O 1
ATOM 666 N N . GLN A 1 88 ? -2.228 -7.939 7.938 1.00 88.94 88 GLN A N 1
ATOM 667 C CA . GLN A 1 88 ? -2.745 -8.733 9.056 1.00 88.94 88 GLN A CA 1
ATOM 668 C C . GLN A 1 88 ? -2.771 -7.909 10.346 1.00 88.94 88 GLN A C 1
ATOM 670 O O . GLN A 1 88 ? -3.786 -7.894 11.042 1.00 88.94 88 GLN A O 1
ATOM 675 N N . PHE A 1 89 ? -1.699 -7.163 10.635 1.00 86.50 89 PHE A N 1
ATOM 676 C CA . PHE A 1 89 ? -1.667 -6.248 11.781 1.00 86.50 89 PHE A CA 1
ATOM 677 C C . PHE A 1 89 ? -2.754 -5.175 11.684 1.00 86.50 89 PHE A C 1
ATOM 679 O O . PHE A 1 89 ? -3.485 -4.947 12.648 1.00 86.50 89 PHE A O 1
ATOM 686 N N . TYR A 1 90 ? -2.918 -4.576 10.502 1.00 84.56 90 TYR A N 1
ATOM 687 C CA . TYR A 1 90 ? -4.014 -3.656 10.213 1.00 84.56 90 TYR A CA 1
ATOM 688 C C . TYR A 1 90 ? -5.375 -4.289 10.526 1.00 84.56 90 TYR A C 1
ATOM 690 O O . TYR A 1 90 ? -6.196 -3.666 11.199 1.00 84.56 90 TYR A O 1
ATOM 698 N N . TYR A 1 91 ? -5.604 -5.531 10.086 1.00 82.88 91 TYR A N 1
ATOM 699 C CA . TYR A 1 91 ? -6.858 -6.239 10.329 1.00 82.88 91 TYR A CA 1
ATOM 700 C C . TYR A 1 91 ? -7.122 -6.464 11.822 1.00 82.88 91 TYR A C 1
ATOM 702 O O . TYR A 1 91 ? -8.235 -6.211 12.272 1.00 82.88 91 TYR A O 1
ATOM 710 N N . VAL A 1 92 ? -6.111 -6.866 12.599 1.00 84.31 92 VAL A N 1
ATOM 711 C CA . VAL A 1 92 ? -6.242 -7.065 14.055 1.00 84.31 92 VAL A CA 1
ATOM 712 C C . VAL A 1 92 ? -6.555 -5.752 14.777 1.00 84.31 92 VAL A C 1
ATOM 714 O O . VAL A 1 92 ? -7.445 -5.705 15.626 1.00 84.31 92 VAL A O 1
ATOM 717 N N . CYS A 1 93 ? -5.851 -4.664 14.449 1.00 79.06 93 CYS A N 1
ATOM 718 C CA . CYS A 1 93 ? -6.135 -3.348 15.029 1.00 79.06 93 CYS A CA 1
ATOM 719 C C . CYS A 1 93 ? -7.549 -2.876 14.667 1.00 79.06 93 CYS A C 1
ATOM 721 O O . CYS A 1 93 ? -8.287 -2.383 15.522 1.00 79.06 93 CYS A O 1
ATOM 723 N N . TYR A 1 94 ? -7.945 -3.073 13.409 1.00 78.81 94 TYR A N 1
ATOM 724 C CA . TYR A 1 94 ? -9.270 -2.724 12.917 1.00 78.81 94 TYR A CA 1
ATOM 725 C C . TYR A 1 94 ? -10.381 -3.546 13.585 1.00 78.81 94 TYR A C 1
ATOM 727 O O . TYR A 1 94 ? -11.408 -2.979 13.962 1.00 78.81 94 TYR A O 1
ATOM 735 N N . SER A 1 95 ? -10.195 -4.860 13.753 1.00 80.38 95 SER A N 1
ATOM 736 C CA . SER A 1 95 ? -11.185 -5.730 14.393 1.00 80.38 95 SER A CA 1
ATOM 737 C C . SER A 1 95 ? -11.368 -5.367 15.863 1.00 80.38 95 SER A C 1
ATOM 739 O O . SER A 1 95 ? -12.502 -5.170 16.284 1.00 80.38 95 SER A O 1
ATOM 741 N N . ARG A 1 96 ? -10.272 -5.146 16.604 1.00 78.31 96 ARG A N 1
ATOM 742 C CA . ARG A 1 96 ? -10.324 -4.692 18.005 1.00 78.31 96 ARG A CA 1
ATOM 743 C C . ARG A 1 96 ? -11.080 -3.376 18.152 1.00 78.31 96 ARG A C 1
ATOM 745 O O . ARG A 1 96 ? -12.038 -3.303 18.905 1.00 78.31 96 ARG A O 1
ATOM 752 N N . ALA A 1 97 ? -10.729 -2.366 17.353 1.00 75.69 97 ALA A N 1
ATOM 753 C CA . ALA A 1 97 ? -11.413 -1.073 17.400 1.00 75.69 97 ALA A CA 1
ATOM 754 C C . ALA A 1 97 ? -12.914 -1.166 17.067 1.00 75.69 97 ALA A C 1
ATOM 756 O O . ALA A 1 97 ? -13.714 -0.348 17.526 1.00 75.69 97 ALA A O 1
ATOM 757 N N . ARG A 1 98 ? -13.298 -2.137 16.231 1.00 78.31 98 ARG A N 1
ATOM 758 C CA . ARG A 1 98 ? -14.692 -2.406 15.878 1.00 78.31 98 ARG A CA 1
ATOM 759 C C . ARG A 1 98 ? -15.437 -3.150 16.987 1.00 78.31 98 ARG A C 1
ATOM 761 O O . ARG A 1 98 ? -16.626 -2.888 17.165 1.00 78.31 98 ARG A O 1
ATOM 768 N N . ASP A 1 99 ? -14.770 -4.057 17.689 1.00 79.94 99 ASP A N 1
ATOM 769 C CA . ASP A 1 99 ? -15.336 -4.787 18.823 1.00 79.94 99 ASP A CA 1
ATOM 770 C C . ASP A 1 99 ? -15.526 -3.861 20.031 1.00 79.94 99 ASP A C 1
ATOM 772 O O . ASP A 1 99 ? -16.623 -3.830 20.581 1.00 79.94 99 ASP A O 1
ATOM 776 N N . ASP A 1 100 ? -14.546 -3.005 20.341 1.00 75.81 100 ASP A N 1
ATOM 777 C CA . ASP A 1 100 ? -14.651 -1.981 21.396 1.00 75.81 100 ASP A CA 1
ATOM 778 C C . ASP A 1 100 ? -15.816 -1.009 21.139 1.00 75.81 100 ASP A C 1
ATOM 780 O O . ASP A 1 100 ? -16.475 -0.536 22.062 1.00 75.81 100 ASP A O 1
ATOM 784 N N . TYR A 1 101 ? -16.083 -0.688 19.868 1.00 73.56 101 TYR A N 1
ATOM 785 C CA . TYR A 1 101 ? -17.220 0.158 19.490 1.00 73.56 101 TYR A CA 1
ATOM 786 C C . TYR A 1 101 ? -18.571 -0.538 19.700 1.00 73.56 101 TYR A C 1
ATOM 788 O O . TYR A 1 101 ? -19.562 0.117 20.011 1.00 73.56 101 TYR A O 1
ATOM 796 N N . LYS A 1 102 ? -18.635 -1.861 19.512 1.00 77.75 102 LYS A N 1
ATOM 797 C CA . LYS A 1 102 ? -19.858 -2.640 19.756 1.00 77.75 102 LYS A CA 1
ATOM 798 C C . LYS A 1 102 ? -20.089 -2.911 21.243 1.00 77.75 102 LYS A C 1
ATOM 800 O O . LYS A 1 102 ? -21.241 -2.929 21.660 1.00 77.75 102 LYS A O 1
ATOM 805 N N . ASN A 1 103 ? -19.014 -3.126 21.998 1.00 77.62 103 ASN A N 1
ATOM 806 C CA . ASN A 1 103 ? -19.028 -3.485 23.412 1.00 77.62 103 ASN A CA 1
ATOM 807 C C . ASN A 1 103 ? -18.204 -2.454 24.203 1.00 77.62 103 ASN A C 1
ATOM 809 O O . ASN A 1 103 ? -17.046 -2.729 24.526 1.00 77.62 103 ASN A O 1
ATOM 813 N N . PRO A 1 104 ? -18.751 -1.258 24.482 1.00 70.12 104 PRO A N 1
ATOM 814 C CA . PRO A 1 104 ? -18.027 -0.258 25.254 1.00 70.12 104 PRO A CA 1
ATOM 815 C C . PRO A 1 104 ? -17.693 -0.818 26.650 1.00 70.12 104 PRO A C 1
ATOM 817 O O . PRO A 1 104 ? -18.573 -1.422 27.272 1.00 70.12 104 PRO A O 1
ATOM 820 N N . PRO A 1 105 ? -16.453 -0.653 27.153 1.00 67.88 105 PRO A N 1
ATOM 821 C CA . PRO A 1 105 ? -16.154 -0.970 28.544 1.00 67.88 105 PRO A CA 1
ATOM 822 C C . PRO A 1 105 ? -17.021 -0.068 29.432 1.00 67.88 105 PRO A C 1
ATOM 824 O O . PRO A 1 105 ? -17.059 1.147 29.226 1.00 67.88 105 PRO A O 1
ATOM 827 N N . TYR A 1 106 ? -17.779 -0.698 30.329 1.00 61.38 106 TYR A N 1
ATOM 828 C CA . TYR A 1 106 ? -18.649 -0.047 31.310 1.00 61.38 106 TYR A CA 1
ATOM 829 C C . TYR A 1 106 ? -17.845 0.734 32.354 1.00 61.38 106 TYR A C 1
ATOM 831 O O . TYR A 1 106 ? -16.714 0.304 32.680 1.00 61.38 106 TYR A O 1
#